Protein AF-B7PXM4-F1 (afdb_monomer_lite)

Radius of gyration: 13.63 Å; chains: 1; bounding box: 31×33×35 Å

Secondary structure (DSSP, 8-state):
-HHHHHHHHHHHT-GGGHHHHHHHHHHHHHHTT--TTHHHHS-HHHHHHHHHHTT-S--TT--------HHHHHHHHHHHHHHHHHHHH-HHHHHHHHHHHHHTT--

Structure (mmCIF, N/CA/C/O backbone):
data_AF-B7PXM4-F1
#
_entry.id   AF-B7PXM4-F1
#
loop_
_atom_site.group_PDB
_atom_site.id
_atom_site.type_symbol
_atom_site.label_atom_id
_atom_site.label_alt_id
_atom_site.label_comp_id
_atom_site.label_asym_id
_atom_site.label_entity_id
_atom_site.label_seq_id
_atom_site.pdbx_PDB_ins_code
_atom_site.Cartn_x
_atom_site.Cartn_y
_atom_site.Cartn_z
_atom_site.occupancy
_atom_site.B_iso_or_equiv
_atom_site.auth_seq_id
_atom_site.auth_comp_id
_atom_site.auth_asym_id
_atom_site.auth_atom_id
_atom_site.pdbx_PDB_model_num
ATOM 1 N N . MET A 1 1 ? 1.378 -6.501 13.655 1.00 81.62 1 MET A N 1
ATOM 2 C CA . MET A 1 1 ? 1.015 -5.915 12.346 1.00 81.62 1 MET A CA 1
ATOM 3 C C . MET A 1 1 ? 1.833 -4.665 12.017 1.00 81.62 1 MET A C 1
ATOM 5 O O . MET A 1 1 ? 2.477 -4.648 10.979 1.00 81.62 1 MET A O 1
ATOM 9 N N . ARG A 1 2 ? 1.903 -3.666 12.910 1.00 87.38 2 ARG A N 1
ATOM 10 C CA . ARG A 1 2 ? 2.634 -2.405 12.672 1.00 87.38 2 ARG A CA 1
ATOM 11 C C . ARG A 1 2 ? 4.105 -2.553 12.242 1.00 87.38 2 ARG A C 1
ATOM 13 O O . ARG A 1 2 ? 4.505 -1.913 11.278 1.00 87.38 2 ARG A O 1
ATOM 20 N N . SER A 1 3 ? 4.899 -3.412 12.895 1.00 91.50 3 SER A N 1
ATOM 21 C CA . SER A 1 3 ? 6.320 -3.587 12.520 1.00 91.50 3 SER A CA 1
ATOM 22 C C . SER A 1 3 ? 6.502 -4.190 11.123 1.00 91.50 3 SER A C 1
ATOM 24 O O . SER A 1 3 ? 7.457 -3.852 10.428 1.00 91.50 3 SER A O 1
ATOM 26 N N . LEU A 1 4 ? 5.574 -5.057 10.699 1.00 93.75 4 LEU A N 1
ATOM 27 C CA . LEU A 1 4 ? 5.574 -5.636 9.360 1.00 93.75 4 LEU A CA 1
ATOM 28 C C . LEU A 1 4 ? 5.270 -4.559 8.319 1.00 93.75 4 LEU A C 1
ATOM 30 O O . LEU A 1 4 ? 6.043 -4.409 7.385 1.00 93.75 4 LEU A O 1
ATOM 34 N N . VAL A 1 5 ? 4.207 -3.771 8.512 1.00 94.31 5 VAL A N 1
ATOM 35 C CA . VAL A 1 5 ? 3.871 -2.668 7.595 1.00 94.31 5 VAL A CA 1
ATOM 36 C C . VAL A 1 5 ? 5.020 -1.672 7.482 1.00 94.31 5 VAL A C 1
ATOM 38 O O . VAL A 1 5 ? 5.419 -1.354 6.371 1.00 94.31 5 VAL A O 1
ATOM 41 N N . SER A 1 6 ? 5.629 -1.270 8.599 1.00 93.12 6 SER A N 1
ATOM 42 C CA . SER A 1 6 ? 6.804 -0.390 8.574 1.00 93.12 6 SER A CA 1
ATOM 43 C C . SER A 1 6 ? 7.963 -0.986 7.766 1.00 93.12 6 SER A C 1
ATOM 45 O O . SER A 1 6 ? 8.555 -0.282 6.958 1.00 93.12 6 SER A O 1
ATOM 47 N N . THR A 1 7 ? 8.238 -2.286 7.912 1.00 95.00 7 THR A N 1
ATOM 48 C CA . THR A 1 7 ? 9.292 -2.963 7.137 1.00 95.00 7 THR A CA 1
ATOM 49 C C . THR A 1 7 ? 8.967 -2.984 5.641 1.00 95.00 7 THR A C 1
ATOM 51 O O . THR A 1 7 ? 9.846 -2.744 4.820 1.00 95.00 7 THR A O 1
ATOM 54 N N . LEU A 1 8 ? 7.707 -3.248 5.281 1.00 95.19 8 LEU A N 1
ATOM 55 C CA . LEU A 1 8 ? 7.253 -3.254 3.888 1.00 95.19 8 LEU A CA 1
ATOM 56 C C . LEU A 1 8 ? 7.366 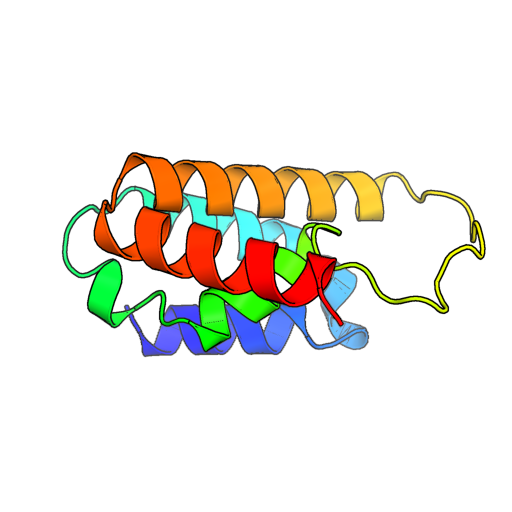-1.863 3.251 1.00 95.19 8 LEU A C 1
ATOM 58 O O . LEU A 1 8 ? 7.822 -1.764 2.118 1.00 95.19 8 LEU A O 1
ATOM 62 N N . ILE A 1 9 ? 7.020 -0.798 3.979 1.00 94.12 9 ILE A N 1
ATOM 63 C CA . ILE A 1 9 ? 7.175 0.586 3.504 1.00 94.12 9 ILE A CA 1
ATOM 64 C C . ILE A 1 9 ? 8.650 0.930 3.284 1.00 94.12 9 ILE A C 1
ATOM 66 O O . ILE A 1 9 ? 9.011 1.396 2.209 1.00 94.12 9 ILE A O 1
ATOM 70 N N . THR A 1 10 ? 9.529 0.593 4.231 1.00 93.06 10 THR A N 1
ATOM 71 C CA . THR A 1 10 ? 10.976 0.815 4.075 1.00 93.06 10 THR A CA 1
ATOM 72 C C . THR A 1 10 ? 11.572 0.067 2.876 1.00 93.06 10 THR A C 1
ATOM 74 O O . THR A 1 10 ? 12.555 0.527 2.299 1.00 93.06 10 THR A O 1
ATOM 77 N N . LEU A 1 11 ? 11.012 -1.085 2.489 1.00 93.12 11 LEU A N 1
ATOM 78 C CA . LEU A 1 11 ? 11.424 -1.796 1.273 1.00 93.12 11 LEU A CA 1
ATOM 79 C C . LEU A 1 11 ? 10.930 -1.104 -0.005 1.00 93.12 11 LEU A C 1
ATOM 81 O O . LEU A 1 11 ? 11.660 -1.091 -0.995 1.00 93.12 11 LEU A O 1
ATOM 85 N N . LEU A 1 12 ? 9.727 -0.521 0.017 1.00 91.38 12 LEU A N 1
ATOM 86 C CA . LEU A 1 12 ? 9.167 0.233 -1.112 1.00 91.38 12 LEU A CA 1
ATOM 87 C C . LEU A 1 12 ? 9.950 1.518 -1.402 1.00 91.38 12 LEU A C 1
ATOM 89 O O . LEU A 1 12 ? 10.115 1.882 -2.559 1.00 91.38 12 LEU A O 1
ATOM 93 N N . GLU A 1 13 ? 10.507 2.151 -0.372 1.00 88.50 13 GLU A N 1
ATOM 94 C CA . GLU A 1 13 ? 11.326 3.366 -0.501 1.00 88.50 13 GLU A CA 1
ATOM 95 C C . GLU A 1 13 ? 12.754 3.094 -1.015 1.00 88.50 13 GLU A C 1
ATOM 97 O O . GLU A 1 13 ? 13.489 4.023 -1.343 1.00 88.50 13 GLU A O 1
ATOM 102 N N . GLN A 1 14 ? 13.183 1.827 -1.091 1.00 87.50 14 GLN A N 1
ATOM 103 C CA . GLN A 1 14 ? 14.525 1.461 -1.550 1.00 87.50 14 GLN A CA 1
ATOM 104 C C . GLN A 1 14 ? 14.538 1.111 -3.048 1.00 87.50 14 GLN A C 1
ATOM 106 O O . GLN A 1 14 ? 13.957 0.092 -3.432 1.00 87.50 14 GLN A O 1
ATOM 111 N N . PRO A 1 15 ? 15.301 1.840 -3.892 1.00 73.38 15 PRO A N 1
ATOM 112 C CA . PRO A 1 15 ? 15.432 1.536 -5.324 1.00 73.38 15 PRO A CA 1
ATOM 113 C C . PRO A 1 15 ? 16.047 0.155 -5.589 1.00 73.38 15 PRO A C 1
ATOM 115 O O . PRO A 1 15 ? 15.725 -0.520 -6.559 1.00 73.38 15 PRO A O 1
ATOM 118 N N . ALA A 1 16 ? 16.912 -0.318 -4.686 1.00 67.19 16 ALA A N 1
ATOM 119 C CA . ALA A 1 16 ? 17.510 -1.652 -4.764 1.00 67.19 16 ALA A CA 1
ATOM 120 C C . ALA A 1 16 ? 16.491 -2.800 -4.563 1.00 67.19 16 ALA A C 1
ATOM 122 O O . ALA A 1 16 ? 16.837 -3.967 -4.752 1.00 67.19 16 ALA A O 1
ATOM 123 N N . GLY A 1 17 ? 15.254 -2.476 -4.165 1.00 61.31 17 GLY A N 1
ATOM 124 C CA . GLY A 1 17 ? 14.175 -3.406 -3.849 1.00 61.31 17 GLY A CA 1
ATOM 125 C C . GLY A 1 17 ? 13.118 -3.594 -4.941 1.00 61.31 17 GLY A C 1
ATOM 126 O O . GLY A 1 17 ? 12.155 -4.306 -4.677 1.00 61.31 17 GLY A O 1
ATOM 127 N N . GLU A 1 18 ? 13.270 -3.027 -6.148 1.00 74.56 18 GLU A N 1
ATOM 128 C CA . GLU A 1 18 ? 12.235 -3.071 -7.209 1.00 74.56 18 GLU A CA 1
ATOM 129 C C . GLU A 1 18 ? 11.637 -4.477 -7.434 1.00 74.56 18 GLU A C 1
ATOM 131 O O . GLU A 1 18 ? 10.427 -4.634 -7.600 1.00 74.56 18 GLU A O 1
ATOM 136 N N . ASN A 1 19 ? 12.460 -5.528 -7.334 1.00 82.62 19 ASN A N 1
ATOM 137 C CA . ASN A 1 19 ? 12.029 -6.921 -7.504 1.00 82.62 19 ASN A CA 1
ATOM 138 C C . ASN A 1 19 ? 11.010 -7.406 -6.454 1.00 82.62 19 ASN A C 1
ATOM 140 O O . ASN A 1 19 ? 10.279 -8.361 -6.716 1.00 82.62 19 ASN A O 1
ATOM 144 N N . CYS A 1 20 ? 10.976 -6.812 -5.255 1.00 90.44 20 CYS A N 1
ATOM 145 C CA . CYS A 1 20 ? 10.056 -7.199 -4.183 1.00 90.44 20 CYS A CA 1
ATOM 146 C C . CYS A 1 20 ? 8.920 -6.196 -3.957 1.00 90.44 20 CYS A C 1
ATOM 148 O O . CYS A 1 20 ? 8.003 -6.508 -3.195 1.00 90.44 20 CYS A O 1
ATOM 150 N N . HIS A 1 21 ? 8.929 -5.035 -4.623 1.00 93.00 21 HIS A N 1
ATOM 151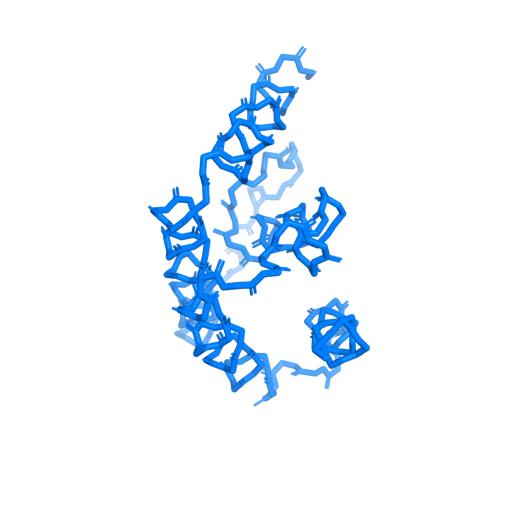 C CA . HIS A 1 21 ? 7.913 -3.989 -4.446 1.00 93.00 21 HIS A CA 1
ATOM 152 C C . HIS A 1 21 ? 6.501 -4.504 -4.703 1.00 93.00 21 HIS A C 1
ATOM 154 O O . HIS A 1 21 ? 5.612 -4.306 -3.876 1.00 93.00 21 HIS A O 1
ATOM 160 N N . LEU A 1 22 ? 6.305 -5.249 -5.794 1.00 93.25 22 LEU A N 1
ATOM 161 C CA . LEU A 1 22 ? 4.998 -5.817 -6.117 1.00 93.25 22 LEU A CA 1
ATOM 162 C C . LEU A 1 22 ? 4.502 -6.761 -5.009 1.00 93.25 22 LEU A C 1
ATOM 164 O O . LEU A 1 22 ? 3.383 -6.607 -4.528 1.00 93.25 22 LEU A O 1
ATOM 168 N N . ALA A 1 23 ? 5.356 -7.671 -4.533 1.00 94.38 23 ALA A N 1
ATOM 169 C CA . ALA A 1 23 ? 5.013 -8.592 -3.449 1.00 94.38 23 ALA A CA 1
ATOM 170 C C . ALA A 1 23 ? 4.754 -7.861 -2.116 1.00 94.38 23 ALA A C 1
ATOM 172 O O . ALA A 1 23 ? 3.878 -8.256 -1.337 1.00 94.38 23 ALA A O 1
ATOM 173 N N . CYS A 1 24 ? 5.481 -6.771 -1.849 1.00 95.44 24 CYS A N 1
ATOM 174 C CA . CYS A 1 24 ? 5.242 -5.923 -0.682 1.00 95.44 24 CYS A CA 1
ATOM 175 C C . CYS A 1 24 ? 3.856 -5.271 -0.752 1.00 95.44 24 C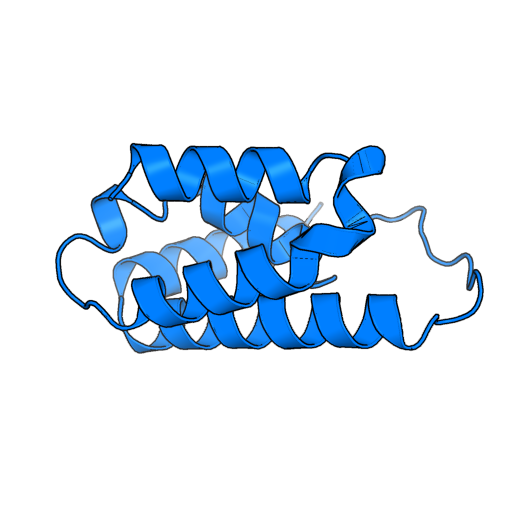YS A C 1
ATOM 177 O O . CYS A 1 24 ? 3.111 -5.317 0.226 1.00 95.44 24 CYS A O 1
ATOM 179 N N . LEU A 1 25 ? 3.476 -4.729 -1.911 1.00 96.56 25 LEU A N 1
ATOM 180 C CA . LEU A 1 25 ? 2.169 -4.101 -2.125 1.00 96.56 25 LEU A CA 1
ATOM 181 C C . LEU A 1 25 ? 1.020 -5.112 -2.096 1.00 96.56 25 LEU A C 1
ATOM 183 O O . LEU A 1 25 ? -0.011 -4.837 -1.483 1.00 96.56 25 LEU A O 1
ATOM 187 N N . GLU A 1 26 ? 1.202 -6.305 -2.664 1.00 95.88 26 GLU A N 1
ATOM 188 C CA . GLU A 1 26 ? 0.238 -7.405 -2.540 1.00 95.88 26 GLU A CA 1
ATOM 189 C C . GLU A 1 26 ? 0.019 -7.780 -1.069 1.00 95.88 26 GLU A C 1
ATOM 191 O O . GLU A 1 26 ? -1.122 -7.943 -0.625 1.00 95.88 26 GLU A O 1
ATOM 196 N N . THR A 1 27 ? 1.101 -7.843 -0.286 1.00 96.06 27 THR A N 1
ATOM 197 C CA . THR A 1 27 ? 1.039 -8.103 1.157 1.00 96.06 27 THR A CA 1
ATOM 198 C C . THR A 1 27 ? 0.297 -6.982 1.883 1.00 96.06 27 THR A C 1
ATOM 200 O O . THR A 1 27 ? -0.623 -7.257 2.653 1.00 96.06 27 THR A O 1
ATOM 203 N N . LEU A 1 28 ? 0.619 -5.715 1.602 1.00 94.88 28 LEU A N 1
ATOM 204 C CA . LEU A 1 28 ? -0.092 -4.562 2.166 1.00 94.88 28 LEU A CA 1
ATOM 205 C C . LEU A 1 28 ? -1.579 -4.572 1.795 1.00 94.88 28 LEU A C 1
ATOM 207 O O . LEU A 1 28 ? -2.414 -4.262 2.641 1.00 94.88 28 LEU A O 1
ATOM 211 N N . ARG A 1 29 ? -1.936 -4.995 0.577 1.00 94.38 29 ARG A N 1
ATOM 212 C CA . ARG A 1 29 ? -3.330 -5.129 0.133 1.00 94.38 29 ARG A CA 1
ATOM 213 C C . ARG A 1 29 ? -4.084 -6.241 0.863 1.00 94.38 29 ARG A C 1
ATOM 215 O O . ARG A 1 29 ? -5.294 -6.118 1.064 1.00 94.38 29 ARG A O 1
ATOM 222 N N . VAL A 1 30 ? -3.408 -7.331 1.225 1.00 94.25 30 VAL A N 1
ATOM 223 C CA . VAL A 1 30 ? -3.987 -8.383 2.074 1.00 94.25 30 VAL A CA 1
ATOM 224 C C . VAL A 1 30 ? -4.209 -7.846 3.486 1.00 94.25 30 VAL A C 1
ATOM 226 O O . VAL A 1 30 ? -5.310 -7.985 4.013 1.00 94.25 30 VAL A O 1
ATOM 229 N N . LEU A 1 31 ? -3.207 -7.174 4.062 1.00 91.56 31 LEU A N 1
ATOM 230 C CA . LEU A 1 31 ? -3.297 -6.583 5.401 1.00 91.56 31 LEU A CA 1
ATOM 231 C C . LEU A 1 31 ? -4.367 -5.483 5.482 1.00 91.56 31 LEU A C 1
ATOM 233 O O . LEU A 1 31 ? -5.073 -5.400 6.477 1.00 91.56 31 LEU A O 1
ATOM 237 N N . SER A 1 32 ? -4.565 -4.692 4.423 1.00 89.44 32 SER A N 1
ATOM 238 C CA . SER A 1 32 ? -5.568 -3.615 4.392 1.00 89.44 32 SER A CA 1
ATOM 239 C C . SER A 1 32 ? -7.029 -4.083 4.358 1.00 89.44 32 SER A C 1
ATOM 241 O O . SER A 1 32 ? -7.951 -3.261 4.373 1.00 89.44 32 SER A O 1
ATOM 243 N N . ARG A 1 33 ? -7.265 -5.398 4.280 1.00 88.06 33 ARG A N 1
ATOM 244 C CA . ARG A 1 33 ? -8.600 -6.007 4.386 1.00 88.06 33 ARG A CA 1
ATOM 245 C C . ARG A 1 33 ? -8.963 -6.407 5.806 1.00 88.06 33 ARG A C 1
ATOM 247 O O . ARG A 1 33 ? -10.148 -6.610 6.069 1.00 88.06 33 ARG A O 1
ATOM 254 N N . ASP A 1 34 ? -7.970 -6.537 6.678 1.00 87.00 34 ASP A N 1
ATOM 255 C CA . ASP A 1 34 ? -8.215 -6.677 8.102 1.00 87.00 34 ASP A CA 1
ATOM 256 C C . ASP A 1 34 ? -8.717 -5.326 8.614 1.00 87.00 34 ASP A C 1
ATOM 258 O O . ASP A 1 34 ? -8.012 -4.328 8.517 1.00 87.00 34 ASP A O 1
ATOM 262 N N . LYS A 1 35 ? -9.983 -5.258 9.034 1.00 80.81 35 LYS A N 1
ATOM 263 C CA . LYS A 1 35 ? -10.619 -3.989 9.426 1.00 80.81 35 LYS A CA 1
ATOM 264 C C . LYS A 1 35 ? -10.181 -3.543 10.814 1.00 80.81 35 LYS A C 1
ATOM 266 O O . LYS A 1 35 ? -10.334 -2.367 11.147 1.00 80.81 35 LYS A O 1
ATOM 271 N N . ASP A 1 36 ? -9.637 -4.464 11.598 1.00 83.38 36 ASP A N 1
ATOM 272 C CA . ASP A 1 36 ? -9.198 -4.190 12.949 1.00 83.38 36 ASP A CA 1
ATOM 273 C C . ASP A 1 36 ? -7.818 -3.517 12.902 1.00 83.38 36 ASP A C 1
ATOM 275 O O . ASP A 1 36 ? -6.922 -3.904 12.153 1.00 83.38 36 ASP A O 1
ATOM 279 N N . HIS A 1 37 ? -7.635 -2.464 13.700 1.00 84.19 37 HIS A N 1
ATOM 280 C CA . HIS A 1 37 ? -6.352 -1.766 13.872 1.00 84.19 37 HIS A CA 1
ATOM 281 C C . HIS A 1 37 ? -5.758 -1.088 12.622 1.00 84.19 37 HIS A C 1
ATOM 283 O O . HIS A 1 37 ? -4.595 -0.677 12.662 1.00 84.19 37 HIS A O 1
ATOM 289 N N . LEU A 1 38 ? -6.522 -0.898 11.536 1.00 88.19 38 LEU A N 1
ATOM 290 C CA . LEU A 1 38 ? -6.038 -0.165 10.353 1.00 88.19 38 LEU A CA 1
ATOM 291 C C . LEU A 1 38 ? -5.479 1.213 10.722 1.00 88.19 38 LEU A C 1
ATOM 293 O O . LEU A 1 38 ? -4.429 1.604 10.230 1.00 88.19 38 LEU A O 1
ATOM 297 N N . GLU A 1 39 ? -6.141 1.916 11.636 1.00 86.81 39 GLU A N 1
ATOM 298 C CA . GLU A 1 39 ? -5.787 3.278 12.057 1.00 86.81 39 GLU A CA 1
ATOM 299 C C . GLU A 1 39 ? -4.491 3.331 12.883 1.00 86.81 39 GLU A C 1
ATOM 301 O O . GLU A 1 39 ? -3.772 4.325 12.866 1.00 86.81 39 GLU A O 1
ATOM 306 N N . GLU A 1 40 ? -4.158 2.246 13.585 1.00 87.00 40 GLU A N 1
ATOM 307 C CA . GLU A 1 40 ? -2.928 2.138 14.377 1.00 87.00 40 GLU A CA 1
ATOM 308 C C . GLU A 1 40 ? -1.712 1.753 13.524 1.00 87.00 40 GLU A C 1
ATOM 310 O O . GLU A 1 40 ? -0.562 1.927 13.948 1.00 87.00 40 GLU A O 1
ATOM 315 N N . VAL A 1 41 ? -1.968 1.172 12.350 1.00 90.56 41 VAL A N 1
ATOM 316 C CA . VAL A 1 41 ? -0.962 0.569 11.473 1.00 90.56 41 VAL A CA 1
ATOM 317 C C . VAL A 1 41 ? -0.675 1.437 10.253 1.00 90.56 41 VAL A C 1
ATOM 319 O O . VAL A 1 41 ? 0.492 1.635 9.923 1.00 90.56 41 VAL A O 1
ATOM 322 N N . PHE A 1 42 ? -1.711 1.960 9.603 1.00 90.88 42 PHE A N 1
ATOM 323 C CA . PHE A 1 42 ? -1.617 2.822 8.428 1.00 90.88 42 PHE A CA 1
ATOM 324 C C . PHE A 1 42 ? -1.700 4.284 8.866 1.00 90.88 42 PHE A C 1
ATOM 326 O O . PHE A 1 42 ? -2.724 4.951 8.715 1.00 90.88 42 PHE A O 1
ATOM 333 N N . THR A 1 43 ? -0.607 4.747 9.473 1.00 91.62 43 THR A N 1
ATOM 334 C CA . THR A 1 43 ? -0.444 6.135 9.918 1.00 91.62 43 THR A CA 1
ATOM 335 C C . THR A 1 43 ? -0.349 7.088 8.718 1.00 91.62 43 THR A C 1
ATOM 337 O O . THR A 1 43 ? -0.125 6.623 7.598 1.00 91.62 43 THR A O 1
ATOM 340 N N . PRO A 1 44 ? -0.504 8.411 8.911 1.00 90.12 44 PRO A N 1
ATOM 341 C CA . PRO A 1 44 ? -0.362 9.385 7.827 1.00 90.12 44 PRO A CA 1
ATOM 342 C C . PRO A 1 44 ? 0.939 9.220 7.030 1.00 90.12 44 PRO A C 1
ATOM 344 O O . PRO A 1 44 ? 0.902 9.187 5.809 1.00 90.12 44 PRO A O 1
ATOM 347 N N . GLU A 1 45 ? 2.062 8.958 7.700 1.00 89.88 45 GLU A N 1
ATOM 348 C CA . GLU A 1 45 ? 3.361 8.755 7.046 1.00 89.88 45 GLU A CA 1
ATOM 349 C C . GLU A 1 45 ? 3.357 7.519 6.131 1.00 89.88 45 GLU A C 1
ATOM 351 O O . GLU A 1 45 ? 3.839 7.568 5.005 1.00 89.88 45 GLU A O 1
ATOM 356 N N . VAL A 1 46 ? 2.749 6.416 6.582 1.00 92.44 46 VAL A N 1
ATOM 357 C CA . VAL A 1 46 ? 2.582 5.199 5.770 1.00 92.44 46 VAL A CA 1
ATOM 358 C C . VAL A 1 46 ? 1.686 5.465 4.557 1.00 92.44 46 VAL A C 1
ATOM 360 O O . VAL A 1 46 ? 1.939 4.945 3.469 1.00 92.44 46 VAL A O 1
ATOM 363 N N . LEU A 1 47 ? 0.626 6.256 4.740 1.00 92.38 47 LEU A N 1
ATOM 364 C CA . LEU A 1 47 ? -0.291 6.631 3.664 1.00 92.38 47 LEU A CA 1
ATOM 365 C C . LEU A 1 47 ? 0.386 7.549 2.642 1.00 92.38 47 LEU A C 1
ATOM 367 O O . LEU A 1 47 ? 0.162 7.356 1.449 1.00 92.38 47 LEU A O 1
ATOM 371 N N . ALA A 1 48 ? 1.241 8.471 3.085 1.00 89.44 48 ALA A N 1
ATOM 372 C CA . ALA A 1 48 ? 2.037 9.336 2.223 1.00 89.44 48 ALA A CA 1
ATOM 373 C C . ALA A 1 48 ? 3.023 8.526 1.366 1.00 89.44 48 ALA A C 1
ATOM 375 O O . ALA A 1 48 ? 3.017 8.669 0.143 1.00 89.44 48 ALA A O 1
ATOM 376 N N . SER A 1 49 ? 3.787 7.596 1.959 1.00 90.50 49 SER A N 1
ATOM 377 C CA . SER A 1 49 ? 4.699 6.724 1.193 1.00 90.50 49 SER A CA 1
ATOM 378 C C . SER A 1 49 ? 3.944 5.862 0.169 1.00 90.50 49 SER A C 1
ATOM 380 O O . SER A 1 49 ? 4.392 5.686 -0.968 1.00 90.50 49 SER A O 1
ATOM 382 N N . LEU A 1 50 ? 2.757 5.352 0.529 1.00 92.06 50 LEU A N 1
ATOM 383 C CA . LEU A 1 50 ? 1.892 4.625 -0.407 1.00 92.06 50 LEU A CA 1
ATOM 384 C C . LEU A 1 50 ? 1.342 5.519 -1.526 1.00 92.06 50 LEU A C 1
ATOM 386 O O . LEU A 1 50 ? 1.256 5.062 -2.663 1.00 92.06 50 LEU A O 1
ATOM 390 N N . ALA A 1 51 ? 0.968 6.764 -1.225 1.00 90.56 51 ALA A N 1
ATOM 391 C CA . ALA A 1 51 ? 0.478 7.729 -2.208 1.00 90.56 51 ALA A CA 1
ATOM 392 C C . ALA A 1 51 ? 1.570 8.142 -3.203 1.00 90.56 51 ALA A C 1
ATOM 394 O O . ALA A 1 51 ? 1.293 8.207 -4.401 1.00 90.56 51 ALA A O 1
ATOM 395 N N . HIS A 1 52 ? 2.803 8.327 -2.729 1.00 88.25 52 HIS A N 1
ATOM 396 C CA . HIS A 1 52 ? 3.967 8.563 -3.582 1.00 88.25 52 HIS A CA 1
ATOM 397 C C . HIS A 1 52 ? 4.230 7.358 -4.503 1.00 88.25 52 HIS A C 1
ATOM 399 O O . HIS A 1 52 ? 4.289 7.503 -5.720 1.00 88.25 52 HIS A O 1
ATOM 405 N N . THR A 1 53 ? 4.238 6.134 -3.954 1.00 90.06 53 THR A N 1
ATOM 406 C CA . THR A 1 53 ? 4.390 4.891 -4.747 1.00 90.06 53 THR A CA 1
ATOM 407 C C . THR A 1 53 ? 3.266 4.708 -5.783 1.00 90.06 53 THR A C 1
ATOM 409 O O . THR A 1 53 ? 3.459 4.093 -6.831 1.00 90.06 53 THR A O 1
ATOM 412 N N . ALA A 1 54 ? 2.073 5.229 -5.492 1.00 90.62 54 ALA A N 1
ATOM 413 C CA . ALA A 1 54 ? 0.908 5.192 -6.372 1.00 90.62 54 ALA A CA 1
ATOM 414 C C . ALA A 1 54 ? 0.896 6.299 -7.447 1.00 90.62 54 ALA A C 1
ATOM 416 O O . ALA A 1 54 ? -0.084 6.374 -8.196 1.00 90.62 54 ALA A O 1
ATOM 417 N N . GLU A 1 55 ? 1.938 7.138 -7.504 1.00 87.44 55 GLU A N 1
ATOM 418 C CA . GLU A 1 55 ? 2.034 8.331 -8.357 1.00 87.44 55 GLU A CA 1
ATOM 419 C C . GLU A 1 55 ? 0.823 9.271 -8.193 1.00 87.44 55 GLU A C 1
ATOM 421 O O . GLU A 1 55 ? 0.274 9.801 -9.158 1.00 87.44 55 GLU A O 1
ATOM 426 N N . LEU A 1 56 ? 0.358 9.444 -6.949 1.00 85.06 56 LEU A N 1
ATOM 427 C CA . LEU A 1 56 ? -0.756 10.340 -6.602 1.00 85.06 56 LEU A CA 1
ATOM 428 C C . LEU A 1 56 ? -0.295 11.654 -5.955 1.00 85.06 56 LEU A C 1
ATOM 430 O O . LEU A 1 56 ? -1.130 12.508 -5.654 1.00 85.06 56 LEU A O 1
ATOM 434 N N . THR A 1 57 ? 1.007 11.814 -5.725 1.00 77.38 57 THR A N 1
ATOM 435 C CA . THR A 1 57 ? 1.621 13.056 -5.251 1.00 77.38 57 THR A CA 1
ATOM 436 C C . THR A 1 57 ? 2.120 13.861 -6.447 1.00 77.38 57 THR A C 1
ATOM 438 O O . THR A 1 57 ? 2.737 13.308 -7.354 1.00 77.38 57 THR A O 1
ATOM 441 N N . VAL A 1 58 ? 1.829 15.163 -6.468 1.00 64.88 58 VAL A N 1
ATOM 442 C CA . VAL A 1 58 ? 2.360 16.074 -7.487 1.00 64.88 58 VAL A CA 1
ATOM 443 C C . VAL A 1 58 ? 3.766 16.469 -7.050 1.00 64.88 58 VAL A C 1
ATOM 445 O O . VAL A 1 58 ? 3.915 17.170 -6.054 1.00 64.88 58 VAL A O 1
ATOM 448 N N . GLU A 1 59 ? 4.785 16.005 -7.765 1.00 61.59 59 GLU A N 1
ATOM 449 C CA . GLU A 1 59 ? 6.133 16.569 -7.681 1.00 61.59 59 GLU A CA 1
ATOM 450 C C . GLU A 1 59 ? 6.341 17.398 -8.953 1.00 61.59 59 GLU A C 1
ATOM 452 O O . GLU A 1 59 ? 6.185 16.890 -10.066 1.00 61.59 59 GLU A O 1
ATOM 457 N N . GLU A 1 60 ? 6.581 18.704 -8.792 1.00 53.97 60 GLU A N 1
ATOM 458 C CA . GLU A 1 60 ? 6.612 19.685 -9.890 1.00 53.97 60 GLU A CA 1
ATOM 459 C C . GLU A 1 60 ? 7.724 19.403 -10.923 1.00 53.97 60 GLU A C 1
ATOM 461 O O . GLU A 1 60 ? 7.665 19.909 -12.046 1.00 53.97 60 GLU A O 1
ATOM 466 N N . GLU A 1 61 ? 8.702 18.555 -10.590 1.00 50.78 61 GLU A N 1
ATOM 467 C CA . GLU A 1 61 ? 9.867 18.270 -11.430 1.00 50.78 61 GLU A CA 1
ATOM 468 C C . GLU A 1 61 ? 9.788 17.002 -12.314 1.00 50.78 61 GLU A C 1
ATOM 470 O O . GLU A 1 61 ? 10.564 16.895 -13.266 1.00 50.78 61 GLU A O 1
ATOM 475 N N . ASP A 1 62 ? 8.841 16.080 -12.110 1.00 51.50 62 ASP A N 1
ATOM 476 C CA . ASP A 1 62 ? 8.942 14.717 -12.677 1.00 51.50 62 ASP A CA 1
ATOM 477 C C . ASP A 1 62 ? 8.131 14.456 -13.962 1.00 51.50 62 ASP A C 1
ATOM 479 O O . ASP A 1 62 ? 7.785 13.321 -14.302 1.00 51.50 62 ASP A O 1
ATOM 483 N N . VAL A 1 63 ? 7.897 15.487 -14.780 1.00 46.75 63 VAL A N 1
ATOM 484 C CA . VAL A 1 63 ? 7.419 15.296 -16.167 1.00 46.75 63 VAL A CA 1
ATOM 485 C C . VAL A 1 63 ? 8.605 15.032 -17.101 1.00 46.75 63 VAL A C 1
ATOM 487 O O . VAL A 1 63 ? 8.798 15.700 -18.117 1.00 46.75 63 VAL A O 1
ATOM 490 N N . ILE A 1 64 ? 9.425 14.034 -16.773 1.00 47.69 64 ILE A N 1
ATOM 491 C CA . ILE A 1 64 ? 10.335 13.421 -17.739 1.00 47.69 64 ILE A CA 1
ATOM 492 C C . ILE A 1 64 ? 9.871 11.986 -17.917 1.00 47.69 64 ILE A C 1
ATOM 494 O O . ILE A 1 64 ? 10.078 11.123 -17.071 1.00 47.69 64 ILE A O 1
ATOM 498 N N . CYS A 1 65 ? 9.206 11.755 -19.049 1.00 49.97 65 CYS A N 1
ATOM 499 C CA . CYS A 1 65 ? 8.754 10.454 -19.517 1.00 49.97 65 CYS A CA 1
ATOM 500 C C . CYS A 1 65 ? 9.952 9.530 -19.804 1.00 49.97 65 CYS A C 1
ATOM 502 O O . CYS A 1 65 ? 10.235 9.209 -20.960 1.00 49.97 65 CYS A O 1
ATOM 504 N N . GLU A 1 66 ? 10.668 9.088 -18.773 1.00 51.84 66 GLU A N 1
ATOM 505 C CA . GLU A 1 66 ? 11.460 7.871 -18.862 1.00 51.84 66 GLU A CA 1
ATOM 506 C C . GLU A 1 66 ? 10.477 6.717 -19.049 1.00 51.84 66 GLU A C 1
ATOM 508 O O . GLU A 1 66 ? 9.527 6.557 -18.282 1.00 51.84 66 GLU A O 1
ATOM 513 N N . GLY A 1 67 ? 10.637 5.988 -20.156 1.00 53.03 67 GLY A N 1
ATOM 514 C CA . GLY A 1 67 ? 9.621 5.085 -20.690 1.00 53.03 67 GLY A CA 1
ATOM 515 C C . GLY A 1 67 ? 8.947 4.231 -19.617 1.00 53.03 67 GLY A C 1
ATOM 516 O O . GLY A 1 67 ? 9.621 3.543 -18.853 1.00 53.03 67 GLY A O 1
ATOM 517 N N . PHE A 1 68 ? 7.611 4.272 -19.593 1.00 58.62 68 PHE A N 1
ATOM 518 C CA . PHE A 1 68 ? 6.762 3.449 -18.734 1.00 58.62 68 PHE A CA 1
ATOM 519 C C . PHE A 1 68 ? 7.154 1.970 -18.877 1.00 58.62 68 PHE A C 1
ATOM 521 O O . PHE A 1 68 ? 6.731 1.282 -19.808 1.00 58.62 68 PHE A O 1
ATOM 528 N N . LYS A 1 69 ? 7.993 1.472 -17.963 1.00 74.44 69 LYS A N 1
ATOM 529 C CA . LYS A 1 69 ? 8.291 0.044 -17.863 1.00 74.44 69 LYS A CA 1
ATOM 530 C C . LYS A 1 69 ? 7.033 -0.655 -17.358 1.00 74.44 69 LYS A C 1
ATOM 532 O O . LYS A 1 69 ? 6.412 -0.197 -16.400 1.00 74.44 69 LYS A O 1
ATOM 537 N N . GLU A 1 70 ? 6.670 -1.775 -17.979 1.00 75.56 70 GLU A N 1
ATOM 538 C CA . GLU A 1 70 ? 5.484 -2.558 -17.601 1.00 75.56 70 GLU A CA 1
ATOM 539 C C . GLU A 1 70 ? 5.487 -2.921 -16.104 1.00 75.56 70 GLU A C 1
ATOM 541 O O . GLU A 1 70 ? 4.448 -2.892 -15.446 1.00 75.56 70 GLU A O 1
ATOM 546 N N . ASP A 1 71 ? 6.666 -3.188 -15.543 1.00 80.00 71 ASP A N 1
ATOM 547 C CA . ASP A 1 71 ? 6.817 -3.534 -14.129 1.00 80.00 71 ASP A CA 1
ATOM 548 C C . ASP A 1 71 ? 6.556 -2.343 -13.196 1.00 80.00 71 ASP A C 1
ATOM 550 O O . ASP A 1 71 ? 5.913 -2.514 -12.160 1.00 80.00 71 ASP A O 1
ATOM 554 N N . LYS A 1 72 ? 6.920 -1.118 -13.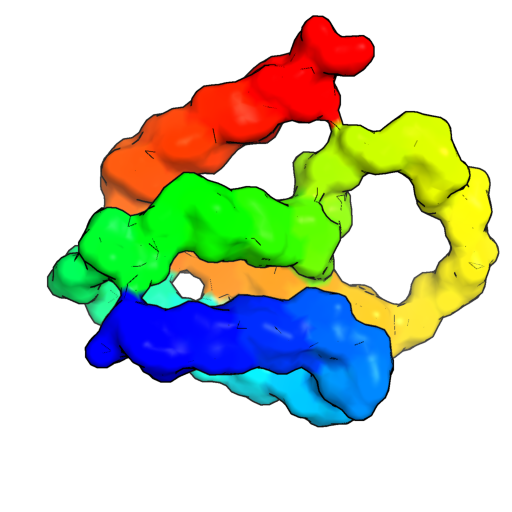606 1.00 83.50 72 LYS A N 1
ATOM 555 C CA . LYS A 1 72 ? 6.578 0.108 -12.867 1.00 83.50 72 LYS A CA 1
ATOM 556 C C . LYS A 1 72 ? 5.061 0.317 -12.841 1.00 83.50 72 LYS A C 1
ATOM 558 O O . LYS A 1 72 ? 4.488 0.579 -11.787 1.00 83.50 72 LYS A O 1
ATOM 563 N N . ALA A 1 73 ? 4.387 0.104 -13.974 1.00 87.25 73 ALA A N 1
ATOM 564 C CA . ALA A 1 73 ? 2.929 0.201 -14.050 1.00 87.25 73 ALA A CA 1
ATOM 565 C C . ALA A 1 73 ? 2.224 -0.805 -13.119 1.00 87.25 73 ALA A C 1
ATOM 567 O O . ALA A 1 73 ? 1.227 -0.461 -12.482 1.00 87.25 73 ALA A O 1
ATOM 568 N N . LYS A 1 74 ? 2.749 -2.033 -12.993 1.00 90.38 74 LYS A N 1
ATOM 569 C CA . LYS A 1 74 ? 2.214 -3.040 -12.056 1.00 90.38 74 LYS A CA 1
ATOM 570 C C . LYS A 1 74 ? 2.334 -2.585 -10.602 1.00 90.38 74 LYS A C 1
ATOM 572 O O . LYS A 1 74 ? 1.369 -2.735 -9.856 1.00 90.38 74 LYS A O 1
ATOM 577 N N . VAL A 1 75 ? 3.477 -2.014 -10.220 1.00 91.56 75 VAL A N 1
ATOM 578 C CA . VAL A 1 75 ? 3.712 -1.466 -8.872 1.00 91.56 75 VAL A CA 1
ATOM 579 C C . VAL A 1 75 ? 2.725 -0.335 -8.569 1.00 91.56 75 VAL A C 1
ATOM 581 O O . VAL A 1 75 ? 2.005 -0.415 -7.575 1.00 91.56 75 VAL A O 1
ATOM 584 N N . ILE A 1 76 ? 2.596 0.649 -9.465 1.00 91.56 76 ILE A N 1
ATOM 585 C CA . ILE A 1 76 ? 1.663 1.780 -9.307 1.00 91.56 76 ILE A CA 1
ATOM 586 C C . ILE A 1 76 ? 0.227 1.285 -9.105 1.00 91.56 76 ILE A C 1
ATOM 588 O O . ILE A 1 76 ? -0.450 1.655 -8.143 1.00 91.56 76 ILE A O 1
ATOM 592 N N . VAL A 1 77 ? -0.239 0.398 -9.988 1.00 92.75 77 VAL A N 1
ATOM 593 C CA . VAL A 1 77 ? -1.602 -0.145 -9.932 1.00 92.75 77 VAL A CA 1
ATOM 594 C C . VAL A 1 77 ? -1.841 -0.921 -8.636 1.00 92.75 77 VAL A C 1
ATOM 596 O O . VAL A 1 77 ? -2.932 -0.852 -8.066 1.00 92.75 77 VAL A O 1
ATOM 599 N N . GLU A 1 78 ? -0.854 -1.667 -8.143 1.00 95.31 78 GLU A N 1
ATOM 600 C CA . GLU A 1 78 ? -1.002 -2.418 -6.896 1.00 95.31 78 GLU A CA 1
ATOM 601 C C . GLU A 1 78 ? -1.031 -1.495 -5.666 1.00 95.31 78 GLU A C 1
ATOM 603 O O . GLU A 1 78 ? -1.847 -1.714 -4.764 1.00 95.31 78 GLU A O 1
ATOM 608 N N . ALA A 1 79 ? -0.249 -0.411 -5.664 1.00 94.50 79 ALA A N 1
ATOM 609 C CA . ALA A 1 79 ? -0.299 0.620 -4.626 1.00 94.50 79 ALA A CA 1
ATOM 610 C C . ALA A 1 79 ? -1.657 1.335 -4.593 1.00 94.50 79 ALA A C 1
ATOM 612 O O . ALA A 1 79 ? -2.267 1.468 -3.527 1.00 94.50 79 ALA A O 1
ATOM 613 N N . GLN A 1 80 ? -2.201 1.688 -5.760 1.00 94.00 80 GLN A N 1
ATOM 614 C CA . GLN A 1 80 ? -3.541 2.268 -5.877 1.00 94.00 80 GLN A CA 1
ATOM 615 C C . GLN A 1 80 ? -4.619 1.327 -5.319 1.00 94.00 80 GLN A C 1
ATOM 617 O O . GLN A 1 80 ? -5.478 1.758 -4.550 1.00 94.00 80 GLN A O 1
ATOM 622 N N . LYS A 1 81 ? -4.558 0.020 -5.619 1.00 95.31 81 LYS A N 1
ATOM 623 C CA . LYS A 1 81 ? -5.495 -0.963 -5.040 1.00 95.31 81 LYS A CA 1
ATOM 624 C C . LYS A 1 81 ? -5.373 -1.060 -3.519 1.00 95.31 81 LYS A C 1
ATOM 626 O O . LYS A 1 81 ? -6.393 -1.196 -2.840 1.00 95.31 81 LYS A O 1
ATOM 631 N N . ALA A 1 82 ? -4.152 -1.035 -2.981 1.00 94.81 82 ALA A N 1
ATOM 632 C CA . ALA A 1 82 ? -3.928 -1.072 -1.540 1.00 94.81 82 ALA A CA 1
ATOM 633 C C . ALA A 1 82 ? -4.545 0.159 -0.854 1.00 94.81 82 ALA A C 1
ATOM 635 O O . ALA A 1 82 ? -5.297 -0.005 0.110 1.00 94.81 82 ALA A O 1
ATOM 636 N N . LEU A 1 83 ? -4.324 1.360 -1.402 1.00 93.31 83 LEU A N 1
ATOM 637 C CA . LEU A 1 83 ? -4.932 2.610 -0.931 1.00 93.31 83 LEU A CA 1
ATOM 638 C C . LEU A 1 83 ? -6.460 2.595 -1.028 1.00 93.31 83 LEU A C 1
ATOM 640 O O . LEU A 1 83 ? -7.137 2.945 -0.061 1.00 93.31 83 LEU A O 1
ATOM 644 N N . CYS A 1 84 ? -7.027 2.137 -2.148 1.00 93.62 84 CYS A N 1
ATOM 645 C CA . CYS A 1 84 ? -8.478 2.020 -2.298 1.00 93.62 84 CYS A CA 1
ATOM 646 C C . CYS A 1 84 ? -9.096 1.116 -1.225 1.00 93.62 84 CYS A C 1
ATOM 648 O O . CYS A 1 84 ? -10.132 1.468 -0.660 1.00 93.62 84 CYS A O 1
ATOM 650 N N . ASN A 1 85 ? -8.461 -0.020 -0.908 1.00 94.19 85 ASN A N 1
ATOM 651 C CA . ASN A 1 85 ? -8.925 -0.888 0.176 1.00 94.19 85 ASN A CA 1
ATOM 652 C C . ASN A 1 85 ? -8.907 -0.162 1.528 1.00 94.19 85 ASN A C 1
ATOM 654 O O . ASN A 1 85 ? -9.877 -0.263 2.276 1.00 94.19 85 ASN A O 1
ATOM 658 N N . LEU A 1 86 ? -7.837 0.577 1.837 1.00 93.38 86 LEU A N 1
ATOM 659 C CA . LEU A 1 86 ? -7.716 1.311 3.100 1.00 93.38 86 LEU A CA 1
ATOM 660 C C . LEU A 1 86 ? -8.789 2.397 3.237 1.00 93.38 86 LEU A C 1
ATOM 662 O O . LEU A 1 86 ? -9.472 2.462 4.257 1.00 93.38 86 LEU A O 1
ATOM 666 N N . ILE A 1 87 ? -8.988 3.200 2.188 1.00 92.25 87 ILE A N 1
ATOM 667 C CA . ILE A 1 87 ? -10.013 4.252 2.139 1.00 92.2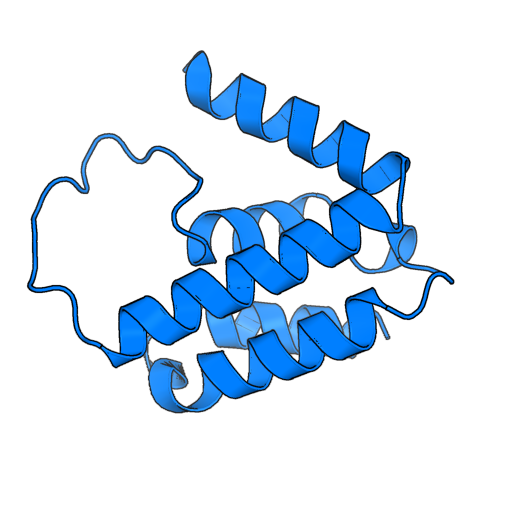5 87 ILE A CA 1
ATOM 668 C C . ILE A 1 87 ? -11.419 3.656 2.278 1.00 92.25 87 ILE A C 1
ATOM 670 O O . ILE A 1 87 ? -12.270 4.231 2.954 1.00 92.25 87 ILE A O 1
ATOM 674 N N . TYR A 1 88 ? -11.672 2.508 1.645 1.00 91.62 88 TYR A N 1
ATOM 675 C CA . TYR A 1 88 ? -12.960 1.822 1.730 1.00 91.62 88 TYR A CA 1
ATOM 676 C C . TYR A 1 88 ? -13.225 1.243 3.128 1.00 91.62 88 TYR A C 1
ATOM 678 O O . TYR A 1 88 ? -14.358 1.290 3.607 1.00 91.62 88 TYR A O 1
ATOM 686 N N . ASN A 1 89 ? -12.195 0.704 3.787 1.00 91.94 89 ASN A N 1
ATOM 687 C CA . ASN A 1 89 ? -12.339 0.005 5.064 1.00 91.94 89 ASN A CA 1
ATOM 688 C C . ASN A 1 89 ? -12.202 0.906 6.303 1.00 91.94 89 ASN A C 1
ATOM 690 O O . ASN A 1 89 ? -12.675 0.503 7.363 1.00 91.94 89 ASN A O 1
ATOM 694 N N . SER A 1 90 ? -11.604 2.101 6.204 1.00 91.75 90 SER A N 1
ATOM 695 C CA . SER A 1 90 ? -11.426 3.010 7.346 1.00 91.75 90 SER A CA 1
ATOM 696 C C . SER A 1 90 ? -11.878 4.448 7.039 1.00 91.75 90 SER A C 1
ATOM 698 O O . SER A 1 90 ? -11.241 5.157 6.254 1.00 91.75 90 SER A O 1
ATOM 700 N N . PRO A 1 91 ? -12.926 4.947 7.728 1.00 90.75 91 PRO A N 1
ATOM 701 C CA . PRO A 1 91 ? -13.320 6.353 7.662 1.00 90.75 91 PRO A CA 1
ATOM 702 C C . PRO A 1 91 ? -12.229 7.317 8.145 1.00 90.75 91 PRO A C 1
ATOM 704 O O . PRO A 1 91 ? -12.204 8.472 7.725 1.00 90.75 91 PRO A O 1
ATOM 707 N N . VAL A 1 92 ? -11.349 6.892 9.056 1.00 90.00 92 VAL A N 1
ATOM 708 C CA . VAL A 1 92 ? -10.218 7.715 9.505 1.00 90.00 92 VAL A CA 1
ATOM 709 C C . VAL A 1 92 ? -9.191 7.843 8.390 1.00 90.00 92 VAL A C 1
ATOM 711 O O . VAL A 1 92 ? -8.865 8.971 8.031 1.00 90.00 92 VAL A O 1
ATOM 714 N N . VAL A 1 93 ? -8.796 6.736 7.750 1.00 90.25 93 VAL A N 1
ATOM 715 C CA . VAL A 1 93 ? -7.904 6.785 6.579 1.00 90.25 93 VAL A CA 1
ATOM 716 C C . VAL A 1 93 ? -8.505 7.638 5.460 1.00 90.25 93 VAL A C 1
ATOM 718 O O . VAL A 1 93 ? -7.814 8.480 4.895 1.00 90.25 93 VAL A O 1
ATOM 721 N N . GLN A 1 94 ? -9.809 7.510 5.187 1.00 90.38 94 GLN A N 1
ATOM 722 C CA . GLN A 1 94 ? -10.492 8.357 4.204 1.00 90.38 94 GLN A CA 1
ATOM 723 C C . GLN A 1 94 ? -10.337 9.860 4.505 1.00 90.38 94 GLN A C 1
ATOM 725 O O . GLN A 1 94 ? -10.151 10.655 3.581 1.00 90.38 94 GLN A O 1
ATOM 730 N N . ARG A 1 95 ? -10.430 10.267 5.779 1.00 89.69 95 ARG A N 1
ATOM 731 C CA . ARG A 1 95 ? -10.236 11.668 6.189 1.00 89.69 95 ARG A CA 1
ATOM 732 C C . ARG A 1 95 ? -8.776 12.093 6.057 1.00 89.69 95 ARG A C 1
ATOM 734 O O . ARG A 1 95 ? -8.538 13.174 5.527 1.00 89.69 95 ARG A O 1
ATOM 741 N N . THR A 1 96 ? -7.831 11.251 6.473 1.00 86.75 96 THR A N 1
ATOM 742 C CA . THR A 1 96 ? -6.390 11.521 6.354 1.00 86.75 96 THR A CA 1
ATOM 743 C C . THR A 1 96 ? -5.987 11.728 4.897 1.00 86.75 96 THR A C 1
ATOM 745 O O . THR A 1 96 ? -5.457 12.781 4.558 1.00 86.75 96 THR A O 1
ATOM 748 N N . CYS A 1 97 ? -6.347 10.800 4.002 1.00 83.12 97 CYS A N 1
ATOM 749 C CA . CYS A 1 97 ? -6.045 10.927 2.575 1.00 83.12 97 CYS A CA 1
ATOM 750 C C . CYS A 1 97 ? -6.709 12.158 1.947 1.00 83.12 97 CYS A C 1
ATOM 752 O O . CYS A 1 97 ? -6.109 12.814 1.104 1.00 83.12 97 CYS A O 1
ATOM 754 N N . ARG A 1 98 ? -7.934 12.515 2.362 1.00 78.94 98 ARG A N 1
ATOM 755 C CA . ARG A 1 98 ? -8.581 13.748 1.890 1.00 78.94 98 ARG A CA 1
ATOM 756 C C . ARG A 1 98 ? -7.787 14.991 2.298 1.00 78.94 98 ARG A C 1
ATOM 758 O O . ARG A 1 98 ? -7.709 15.923 1.509 1.00 78.94 98 ARG A O 1
ATOM 765 N N . GLN A 1 99 ? -7.230 15.018 3.505 1.00 67.00 99 GLN A N 1
ATOM 766 C CA . GLN A 1 99 ? -6.467 16.162 3.994 1.00 67.00 99 GLN A CA 1
ATOM 767 C C . GLN A 1 99 ? -5.121 16.290 3.270 1.00 67.00 99 GLN A C 1
ATOM 769 O O . GLN A 1 99 ? -4.768 17.392 2.861 1.00 67.00 99 GLN A O 1
ATOM 774 N N . GLU A 1 100 ? -4.407 15.182 3.059 1.00 59.97 100 GLU A N 1
ATOM 775 C CA . GLU A 1 100 ? -3.086 15.203 2.415 1.00 59.97 100 GLU A CA 1
ATOM 776 C C . GLU A 1 100 ? -3.154 15.451 0.902 1.00 59.97 100 GLU A C 1
ATOM 778 O O . GLU A 1 100 ? -2.408 16.284 0.397 1.00 59.97 100 GLU A O 1
ATOM 783 N N . ILE A 1 101 ? -4.125 14.861 0.190 1.00 54.00 101 ILE A N 1
ATOM 784 C CA . ILE A 1 101 ? -4.330 15.118 -1.251 1.00 54.00 101 ILE A CA 1
ATOM 785 C C . ILE A 1 101 ? -4.723 16.587 -1.511 1.00 54.00 101 ILE A C 1
ATOM 787 O O . ILE A 1 101 ? -4.386 17.148 -2.550 1.00 54.00 101 ILE A O 1
ATOM 791 N N . ILE A 1 102 ? -5.417 17.246 -0.573 1.00 45.12 102 ILE A N 1
ATOM 792 C CA . ILE A 1 102 ? -5.765 18.673 -0.693 1.00 45.12 102 ILE A CA 1
ATOM 793 C C . ILE A 1 102 ? -4.545 19.578 -0.458 1.00 45.12 102 ILE A C 1
ATOM 795 O O . ILE A 1 102 ? -4.440 20.613 -1.119 1.00 45.12 102 ILE A O 1
ATOM 799 N N . PHE A 1 103 ? -3.624 19.202 0.438 1.00 44.12 103 PHE A N 1
ATOM 800 C CA . PHE A 1 103 ? -2.403 19.974 0.690 1.00 44.12 103 PHE A CA 1
ATOM 801 C C . PHE A 1 103 ? -1.423 19.926 -0.492 1.00 44.12 103 PHE A C 1
ATOM 803 O O . PHE A 1 103 ? -0.835 20.957 -0.800 1.00 44.12 103 PHE A O 1
ATOM 810 N N . SER A 1 104 ? -1.330 18.806 -1.216 1.00 43.59 104 SER A N 1
ATOM 811 C CA . SER A 1 104 ? -0.522 18.700 -2.446 1.00 43.59 104 SER A CA 1
ATOM 812 C C . SER A 1 104 ? -1.095 19.451 -3.660 1.00 43.59 104 SER A C 1
ATOM 814 O O . SER A 1 104 ? -0.427 19.542 -4.678 1.00 43.59 104 SER A O 1
ATOM 816 N N . LEU A 1 105 ? -2.329 19.971 -3.589 1.00 38.31 105 LEU A N 1
ATOM 817 C CA . LEU A 1 105 ? -2.953 20.770 -4.661 1.00 38.31 105 LEU A CA 1
ATOM 818 C C . LEU A 1 105 ? -2.911 22.289 -4.399 1.00 38.31 105 LEU A C 1
ATOM 820 O O . LEU A 1 105 ? -3.381 23.056 -5.237 1.00 38.31 105 LEU A O 1
ATOM 824 N N . HIS A 1 106 ? -2.437 22.723 -3.226 1.00 36.34 106 HIS A N 1
ATOM 825 C CA . HIS A 1 106 ? -2.433 24.133 -2.797 1.00 36.34 106 HIS A CA 1
ATOM 826 C C . HIS A 1 106 ? -1.048 24.655 -2.383 1.00 36.34 106 HIS A C 1
ATOM 828 O O . HIS A 1 106 ? -0.963 25.762 -1.843 1.00 36.34 106 HIS A O 1
ATOM 834 N N . GLN A 1 107 ? 0.010 23.877 -2.601 1.00 38.50 107 GLN A N 1
ATOM 835 C CA . GLN A 1 107 ? 1.391 24.344 -2.518 1.00 38.50 107 GLN A CA 1
ATOM 836 C C . GLN A 1 107 ? 1.971 24.362 -3.926 1.00 38.50 107 GLN A C 1
ATOM 838 O O . GLN A 1 107 ? 2.715 25.328 -4.191 1.00 38.50 107 GLN A O 1
#

Sequence (107 aa):
MRSLVSTLITLLEQPAGENCHLACLETLRVLSRDKDHLEEVFTPEVLASLAHTAELTVEEEDVICEGFKEDKAKVIVEAQKALCNLIYNSPVVQRTCRQEIIFSLHQ

Foldseek 3Di:
DQVLLVVLLVLCPDPVNLVCLLVSLVVLLVVLQPLPCLPVRCDLVSLVSLCVLLVLADDPPPPPCPDDDPSSVSSNVSSVSSLVSNCVSDVVSVVSCVVVSVVSVVD

Organism: Ixodes scapularis (NCBI:txid6945)

pLDDT: mean 81.9, std 16.4, range [36.34, 96.56]

InterPro domains:
  IPR016024 Armadillo-type fold [SSF48371] (3-101)
  IPR019318 Guanine nucleotide exchange factor, Ric8 [PF10165] (24-97)
  IPR019318 Guanine nucleotide exchange factor, Ric8 [PTHR12425] (3-98)

=== Feature glossary ===
Legend for the data blocks above and below:

— What the protein is —

The amino-acid sequence is the protein's primary structure: the linear order of residues from the N-terminus to the C-terminus, written in one-letter code. Everything else here — the 3D coordinates, the secondary structure, the domain annotations — is ultimately a consequence of this string.

Functional annotations link the protein to curated databases. InterPro entries identify conserved domains and families by matching the sequence against member-database signatures (Pfam, PROSITE, CDD, …). Gene Ontology (GO) terms describe molecular function, biological process, and cellular component in a controlled vocabulary. CATH places the structure in a hierarchical fold classification (Class/Architecture/Topology/Homologous-superfamily). The organism is the source species.

— Where its atoms are —

Atomic coordinates in PDBx/mmCIF format — the same representation the Protein Data Bank distributes. Each line of the _atom_site loop places one backbone atom in Cartesian space (units: ångströms, origin: arbitrary).

The six renders are orthographic views along the three Cartesian axes in both directions. Representation (cartoon, sticks, or surface) and color scheme (sequence-rainbow or by-chain) vary across proteins so the training set covers all the common visualization conventions.

— Local backbone conformation —

Eight-state secondary structure (DSSP): H is the canonical α-helix, G the tighter 3₁₀-helix, I the wider π-helix; E/B are β-structure, T and S are turns and bends, and '-' is everything else. DSSP derives these from the pattern of main-chain N–H···O=C hydrogen bonds, not from the sequence.

Three-state secondary structure (P-SEA) collapses the eight DSSP classes into helix (a), strand (b), and coil (c). P-SEA assigns these from Cα geometry alone — distances and angles — without requiring backbone oxygens, so it works on any Cα trace.

φ (phi) and ψ (psi) are the two rotatable backbone dihedrals per residue: φ is the C(i-1)–N–Cα–C torsion, ψ is the N–Cα–C–N(i+1) torsion, both in degrees on (−180°, 180°]. α-helical residues cluster near (−60°, −45°); β-strand residues near (−120°, +130°). A Ramachandran plot is simply a scatter of (φ, ψ) for every residue.

— Global shape and packing —

The geometric summary reports three shape descriptors. Rg (radius of gyration) measures how spread out the Cα atoms are about their centre of mass; compact globular proteins have small Rg, elongated or unfolded ones large. Cα contacts (<8 Å, |i−j|>4) count long-range residue pairs in spatial proximity — high for tightly packed folds, near zero for rods or random coil. The bounding-box extents give the protein's footprint along x, y, z in Å.

SASA measures how much of the protein is reachable by solvent. It is computed by rolling a water-sized probe over the atomic surface and summing the exposed area (Å²). Per-residue SASA distinguishes core (buried, low SASA) from surface (exposed, high SASA) residues; total SASA is a whole-molecule size measure.

Plot images: a contact map (which residues are close in 3D, as an N×N binary image), a Ramachandran scatter (backbone torsion angles, revealing secondary-structure composition at a glance), and — for AlphaFold structures — a PAE heatmap (pairwise prediction confidence).

— Structural neighborhood —

A 3Di character summarizes, for ea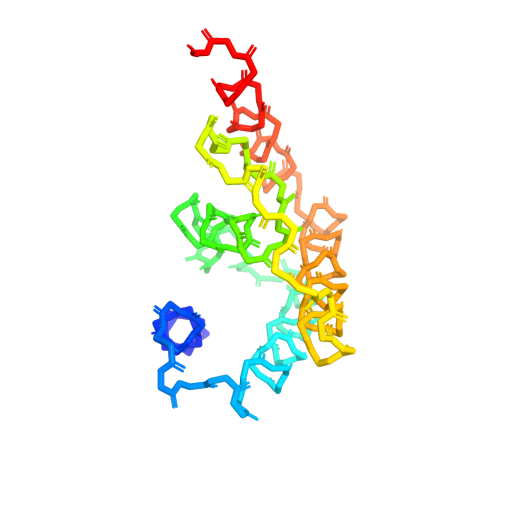ch residue, the relative orientation of the Cα frame of its nearest spatial neighbor. Because it encodes fold topology rather than chemistry, 3Di alignments detect remote structural similarity that sequence alignment misses.

The Foldseek neighbor list gives the closest experimentally determined structures in the PDB, ranked by structural alignment. TM-score near 1 means near-identical fold; near 0.3 means only rough topology match. This is how one finds what a novel AlphaFold prediction most resembles in the solved-structure universe.

— Confidence and disorder —

For AlphaFold models, the B-factor field carries pLDDT — the model's own estimate of local accuracy on a 0–100 scale. Regions with pLDDT<50 should be treated as essentially unmodeled; they often correspond to intrinsically disordered segments.

Crystallographic B-factors measure how much each atom's electron density is smeared out, in Å². They rise in mobile loops and surface residues and fall in the buried interior. In AlphaFold models this column is repurposed to hold pLDDT instead.

Predicted Aligned Error (PAE) is an AlphaFold confidence matrix: entry (i, j) is the expected error in the position of residue j, in ångströms, when the prediction is superimposed on the true structure at residue i. Low PAE within a block of residues means that block is internally rigid and well-predicted; high PAE between two blocks means their relative placement is uncertain even if each block individually is confident.